Protein AF-A0A7C6SU01-F1 (afdb_monomer)

Mean predicted aligned error: 6.13 Å

Sequence (52 aa):
MQIIYSRVAIKALKSLDKAMKQRIKKGVEGLTEIPPTGDIKMIQGCSPQHIV

Secondary structure (DSSP, 8-state):
------HHHHHHHHHS-HHHHHHHHHHHHHTTSSS--SS--PPTT--TT---

Radius of gyration: 13.02 Å; Cα contacts (8 Å, |Δi|>4): 11; chains: 1; bounding box: 32×22×28 Å

Foldseek 3Di:
DDDDDDPVRVVVLVPDDPVVNVVVVVQVVLVVDVVRDDPDDDDPPDDPPPPD

Solvent-accessible surface area (backbone atoms only — not comparable to full-atom values): 3576 Å² total; per-residue (Å²): 138,87,88,84,79,52,76,65,55,53,55,53,55,67,77,50,55,74,68,57,47,52,53,51,50,52,50,58,55,22,62,75,41,9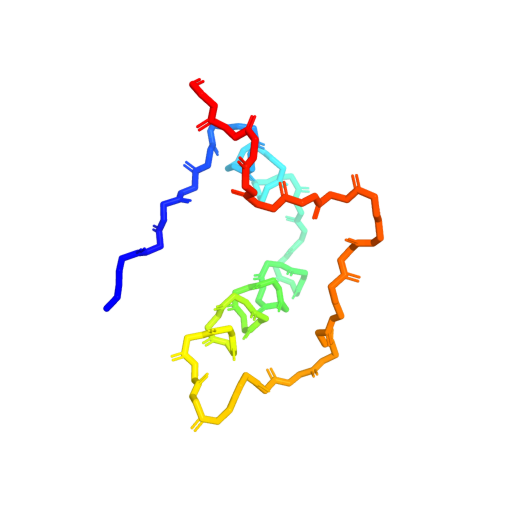0,73,62,51,75,101,76,77,85,64,82,97,62,68,91,86,72,85,125

pLDDT: mean 85.3, std 13.21, range [38.19, 95.81]

Structure (mmCIF, N/CA/C/O backbone):
data_AF-A0A7C6SU01-F1
#
_entry.id   AF-A0A7C6SU01-F1
#
loop_
_atom_site.group_PDB
_atom_site.id
_atom_site.type_symbol
_atom_site.label_atom_id
_atom_site.label_alt_id
_atom_site.label_comp_id
_atom_site.label_asym_id
_atom_site.label_entity_id
_atom_site.label_seq_id
_atom_site.pdbx_PDB_ins_code
_atom_site.Cartn_x
_atom_site.Cartn_y
_atom_site.Cartn_z
_atom_site.occupancy
_atom_site.B_iso_or_equiv
_atom_site.auth_seq_id
_atom_s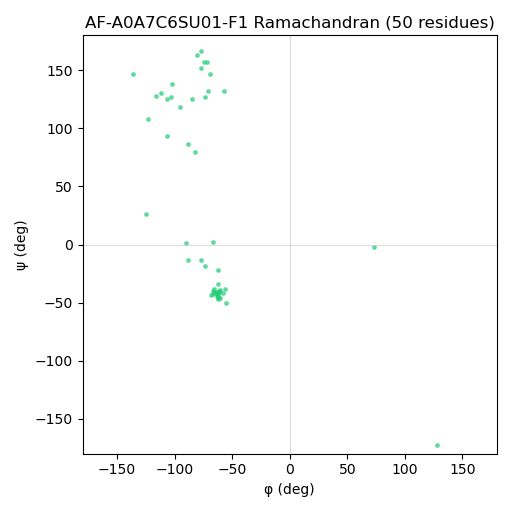ite.auth_comp_id
_atom_site.auth_asym_id
_atom_site.auth_atom_id
_atom_site.pdbx_PDB_model_num
ATOM 1 N N . MET A 1 1 ? 1.616 -15.655 -5.339 1.00 72.19 1 MET A N 1
ATOM 2 C CA . MET A 1 1 ? 2.348 -14.417 -5.688 1.00 72.19 1 MET A CA 1
ATOM 3 C C . MET A 1 1 ? 2.719 -13.701 -4.393 1.00 72.19 1 MET A C 1
ATOM 5 O O . MET A 1 1 ? 1.898 -13.705 -3.484 1.00 72.19 1 MET A O 1
ATOM 9 N N . GLN A 1 2 ? 3.931 -13.155 -4.258 1.00 81.06 2 GLN A N 1
ATOM 10 C CA . GLN A 1 2 ? 4.316 -12.365 -3.078 1.00 81.06 2 GLN A CA 1
ATOM 11 C C . GLN A 1 2 ? 4.290 -10.875 -3.420 1.00 81.06 2 GLN A C 1
ATOM 13 O O . GLN A 1 2 ? 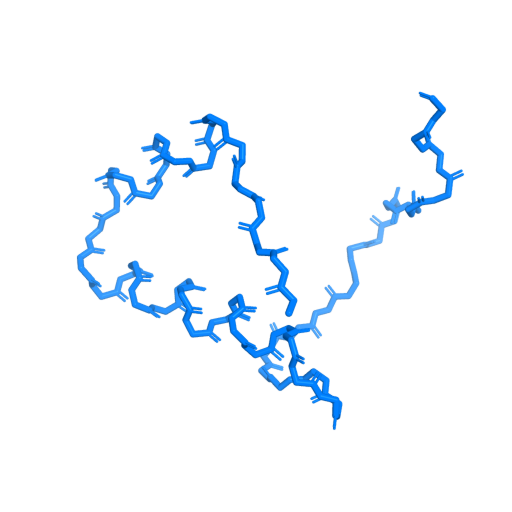4.917 -10.455 -4.388 1.00 81.06 2 GLN A O 1
ATOM 18 N N . ILE A 1 3 ? 3.575 -10.085 -2.616 1.00 86.25 3 ILE A N 1
ATOM 19 C CA . ILE A 1 3 ? 3.547 -8.625 -2.733 1.00 86.25 3 ILE A CA 1
ATOM 20 C C . ILE A 1 3 ? 4.576 -8.057 -1.756 1.00 86.25 3 ILE A C 1
ATOM 22 O O . ILE A 1 3 ? 4.451 -8.234 -0.544 1.00 86.25 3 ILE A O 1
ATOM 26 N N . ILE A 1 4 ? 5.581 -7.363 -2.285 1.00 90.75 4 ILE A N 1
ATOM 27 C CA . ILE A 1 4 ? 6.635 -6.727 -1.492 1.00 90.75 4 ILE A CA 1
ATOM 28 C C . ILE A 1 4 ? 6.400 -5.217 -1.496 1.00 90.75 4 ILE A C 1
ATOM 30 O O . ILE A 1 4 ? 6.311 -4.593 -2.551 1.00 90.75 4 ILE A O 1
ATOM 34 N N . TYR A 1 5 ? 6.318 -4.620 -0.307 1.00 91.19 5 TYR A N 1
ATOM 35 C CA . TYR A 1 5 ? 6.136 -3.179 -0.142 1.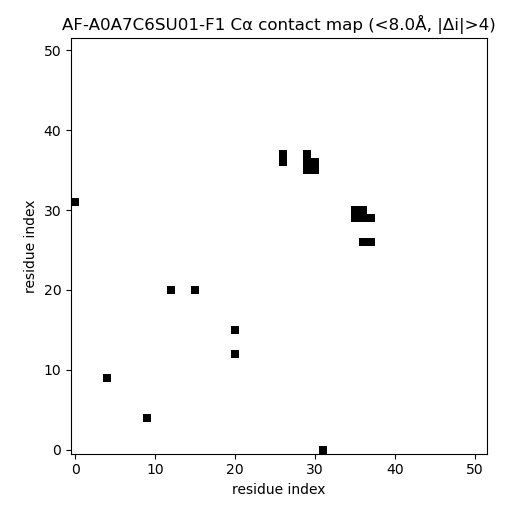00 91.19 5 TYR A CA 1
ATOM 36 C C . TYR A 1 5 ? 7.455 -2.499 0.226 1.00 91.19 5 TYR A C 1
ATOM 38 O O . TYR A 1 5 ? 8.195 -2.975 1.088 1.00 91.19 5 TYR A O 1
ATOM 46 N N . SER A 1 6 ? 7.723 -1.334 -0.365 1.00 94.00 6 SER A N 1
ATOM 47 C CA . SER A 1 6 ? 8.843 -0.490 0.057 1.00 94.00 6 SER A CA 1
ATOM 48 C C . SER A 1 6 ? 8.561 0.170 1.414 1.00 94.00 6 SER A C 1
ATOM 50 O O . SER A 1 6 ? 7.411 0.391 1.804 1.00 94.00 6 SER A O 1
ATOM 52 N N . ARG A 1 7 ? 9.621 0.565 2.134 1.00 94.31 7 ARG A N 1
ATOM 53 C CA . ARG A 1 7 ? 9.487 1.297 3.411 1.00 94.31 7 ARG A CA 1
ATOM 54 C C . ARG A 1 7 ? 8.664 2.582 3.266 1.00 94.31 7 ARG A C 1
ATOM 56 O O . ARG A 1 7 ? 7.862 2.903 4.143 1.00 94.31 7 ARG A O 1
ATOM 63 N N . VAL A 1 8 ? 8.835 3.289 2.148 1.00 95.38 8 VAL A N 1
ATOM 64 C CA . VAL A 1 8 ? 8.103 4.528 1.845 1.00 95.38 8 VAL A CA 1
ATOM 65 C C . VAL A 1 8 ? 6.614 4.240 1.634 1.00 95.38 8 VAL A C 1
ATOM 67 O O . VAL A 1 8 ? 5.777 4.937 2.206 1.00 95.38 8 VAL A O 1
ATOM 70 N N . ALA A 1 9 ? 6.278 3.168 0.908 1.00 92.94 9 ALA A N 1
ATOM 71 C CA . ALA A 1 9 ? 4.891 2.757 0.694 1.00 92.94 9 ALA A CA 1
ATOM 72 C C . ALA A 1 9 ? 4.187 2.399 2.012 1.00 92.94 9 ALA A C 1
ATOM 74 O O . ALA A 1 9 ? 3.056 2.821 2.244 1.00 92.94 9 ALA A O 1
ATOM 75 N N . ILE A 1 10 ? 4.870 1.696 2.923 1.00 94.06 10 ILE A N 1
ATOM 76 C CA . ILE A 1 10 ? 4.320 1.365 4.247 1.00 94.06 10 ILE A CA 1
ATOM 77 C C . ILE A 1 10 ? 4.051 2.637 5.062 1.00 94.06 10 ILE A C 1
ATOM 79 O O . ILE A 1 10 ? 3.007 2.742 5.709 1.00 94.06 10 ILE A O 1
ATOM 83 N N . LYS A 1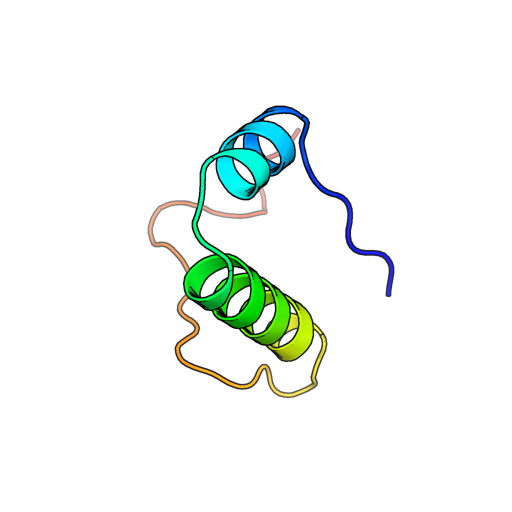 11 ? 4.971 3.613 5.036 1.00 95.12 11 LYS A N 1
ATOM 84 C CA . LYS A 1 11 ? 4.793 4.895 5.736 1.00 95.12 11 LYS A CA 1
ATOM 85 C C . LYS A 1 11 ? 3.566 5.644 5.209 1.00 95.12 11 LYS A C 1
ATOM 87 O O . LYS A 1 11 ? 2.748 6.080 6.014 1.00 95.12 11 LYS A O 1
ATOM 92 N N . ALA A 1 12 ? 3.409 5.715 3.887 1.00 94.06 12 ALA A N 1
ATOM 93 C CA . ALA A 1 12 ? 2.240 6.320 3.253 1.00 94.06 12 ALA A CA 1
ATOM 94 C C . ALA A 1 12 ? 0.944 5.576 3.616 1.00 94.06 12 ALA A C 1
ATOM 96 O O . ALA A 1 12 ? -0.036 6.192 4.019 1.00 94.06 12 ALA A O 1
ATOM 97 N N . LEU A 1 13 ? 0.939 4.241 3.575 1.00 93.25 13 LEU A N 1
ATOM 98 C CA . LEU A 1 13 ? -0.243 3.454 3.929 1.00 93.25 13 LEU A CA 1
ATOM 99 C C . LEU A 1 13 ? -0.666 3.667 5.390 1.00 93.25 13 LEU A C 1
ATOM 101 O O . LEU A 1 13 ? -1.855 3.651 5.702 1.00 93.25 13 LEU A O 1
ATOM 105 N N . LYS A 1 14 ? 0.286 3.882 6.306 1.00 93.62 14 LYS A N 1
ATOM 106 C CA . LYS A 1 14 ? -0.019 4.163 7.716 1.00 93.62 14 LYS A CA 1
ATOM 107 C C . LYS A 1 14 ? -0.734 5.502 7.904 1.00 93.62 14 LYS A C 1
ATOM 109 O O . LYS A 1 14 ? -1.654 5.531 8.718 1.00 93.62 14 LYS A O 1
ATOM 114 N N . SER A 1 15 ? -0.374 6.540 7.144 1.00 95.12 15 SER A N 1
ATOM 115 C CA . SER A 1 15 ? -0.976 7.880 7.247 1.00 95.12 15 SER A CA 1
ATOM 116 C C . SER A 1 15 ? -2.362 8.015 6.610 1.00 95.12 15 SER A C 1
ATOM 118 O O . SER A 1 15 ? -3.031 9.013 6.846 1.00 95.12 15 SER A O 1
ATOM 120 N N . LEU A 1 16 ? -2.798 7.044 5.804 1.00 95.12 16 LEU A N 1
ATOM 121 C CA . LEU A 1 16 ? -4.116 7.064 5.159 1.00 95.12 16 LEU A CA 1
ATOM 122 C C . LEU A 1 16 ? -5.242 6.616 6.104 1.00 95.12 16 LEU A C 1
ATOM 124 O O . LEU A 1 16 ? -5.008 5.950 7.116 1.00 95.12 16 LEU A O 1
ATOM 128 N N . ASP A 1 17 ? -6.483 6.930 5.744 1.00 95.62 17 ASP A N 1
ATOM 129 C CA . ASP A 1 17 ? -7.689 6.469 6.428 1.00 95.62 17 ASP A CA 1
ATOM 130 C C . ASP A 1 17 ? -8.036 5.009 6.074 1.00 95.62 17 ASP A C 1
ATOM 132 O O . ASP A 1 17 ? -7.505 4.403 5.137 1.00 95.62 17 ASP A O 1
ATOM 136 N N . LYS A 1 18 ? -8.945 4.409 6.849 1.00 95.00 18 LYS A N 1
ATOM 137 C CA . LYS A 1 18 ? -9.321 2.996 6.688 1.00 95.00 18 LYS A CA 1
ATOM 138 C C . LYS A 1 18 ? -9.920 2.706 5.309 1.00 95.00 18 LYS A C 1
ATOM 140 O O . LYS A 1 18 ? -9.622 1.650 4.751 1.00 95.00 18 LYS A O 1
ATOM 145 N N . ALA A 1 19 ? -10.744 3.604 4.764 1.00 95.81 19 ALA A N 1
ATOM 146 C CA . ALA A 1 19 ? -11.398 3.377 3.479 1.00 95.81 19 ALA A CA 1
ATOM 147 C C . ALA A 1 19 ? -10.368 3.390 2.346 1.00 95.81 19 ALA A C 1
ATOM 149 O O . ALA A 1 19 ? -10.357 2.483 1.512 1.00 95.81 19 ALA A O 1
ATOM 150 N N . MET A 1 20 ? -9.435 4.344 2.366 1.00 94.81 20 MET A N 1
ATOM 151 C CA . MET A 1 20 ? -8.364 4.405 1.376 1.00 94.81 20 MET A CA 1
ATOM 152 C C . MET A 1 20 ? -7.442 3.177 1.430 1.00 94.81 20 MET A C 1
ATOM 154 O O . MET A 1 20 ? -7.126 2.606 0.386 1.00 94.81 20 MET A O 1
ATOM 158 N N . LYS A 1 21 ? -7.075 2.690 2.627 1.00 94.25 21 LYS A N 1
ATOM 159 C CA . LYS A 1 21 ? -6.266 1.459 2.767 1.00 94.25 21 LYS A CA 1
ATOM 160 C C . LYS A 1 21 ? -6.937 0.247 2.120 1.00 94.25 21 LYS A C 1
ATOM 162 O O . LYS A 1 21 ? -6.263 -0.537 1.458 1.00 94.25 21 LYS A O 1
ATOM 167 N N . GLN A 1 22 ? -8.254 0.103 2.285 1.00 93.75 22 GLN A N 1
ATOM 168 C CA . GLN A 1 22 ? -9.015 -0.993 1.674 1.00 93.75 22 GLN A CA 1
ATOM 169 C C . GLN A 1 22 ? -9.060 -0.876 0.147 1.00 93.75 22 GLN A C 1
ATOM 171 O O . GLN A 1 22 ? -8.901 -1.878 -0.547 1.00 93.75 22 GLN A O 1
ATOM 176 N N . ARG A 1 23 ? -9.212 0.344 -0.390 1.00 92.62 23 ARG A N 1
ATOM 177 C CA . ARG A 1 23 ? -9.183 0.583 -1.844 1.00 92.62 23 ARG A CA 1
ATOM 178 C C . ARG A 1 23 ? -7.829 0.219 -2.448 1.00 92.62 23 ARG A C 1
ATOM 180 O O . ARG A 1 23 ? -7.798 -0.483 -3.452 1.00 92.62 23 ARG A O 1
ATOM 187 N N . ILE A 1 24 ? -6.731 0.633 -1.811 1.00 92.56 24 ILE A N 1
ATOM 188 C CA . ILE A 1 24 ? -5.370 0.290 -2.253 1.00 92.56 24 ILE A CA 1
ATOM 189 C C . ILE A 1 24 ? -5.161 -1.222 -2.198 1.00 92.56 24 ILE A C 1
ATOM 191 O O . ILE A 1 24 ? -4.701 -1.800 -3.177 1.00 92.56 24 ILE A O 1
ATOM 195 N N . LYS A 1 25 ? -5.548 -1.872 -1.093 1.00 90.75 25 LYS A N 1
ATOM 196 C CA . LYS A 1 25 ? -5.439 -3.328 -0.950 1.00 90.75 25 LYS A CA 1
ATOM 197 C C . LYS A 1 25 ? -6.158 -4.058 -2.089 1.00 90.75 25 LYS A C 1
ATOM 199 O O . LYS A 1 25 ? -5.539 -4.879 -2.757 1.00 90.75 25 LYS A O 1
ATOM 204 N N . LYS A 1 26 ? -7.415 -3.691 -2.362 1.00 90.94 26 LYS A N 1
ATOM 205 C CA . LYS A 1 26 ? -8.206 -4.276 -3.452 1.00 90.94 26 LYS A CA 1
ATOM 206 C C . LYS A 1 26 ? -7.572 -4.038 -4.826 1.00 90.94 26 LYS A C 1
ATOM 208 O O . LYS A 1 26 ? -7.579 -4.935 -5.658 1.00 90.94 26 LYS A O 1
ATOM 213 N N . GLY A 1 27 ? -7.020 -2.846 -5.064 1.00 90.69 27 GLY A N 1
ATOM 214 C CA . GLY A 1 27 ? -6.313 -2.535 -6.308 1.00 90.69 27 GLY A CA 1
ATOM 215 C C . GLY A 1 27 ? -5.062 -3.395 -6.502 1.00 90.69 27 GLY A C 1
ATOM 216 O O . GLY A 1 27 ? -4.858 -3.932 -7.583 1.00 90.69 27 GLY A O 1
ATOM 217 N N . VAL A 1 28 ? -4.260 -3.578 -5.448 1.00 90.62 28 VAL A N 1
ATOM 218 C CA . VAL A 1 28 ? -3.059 -4.428 -5.492 1.00 90.62 28 VAL A CA 1
ATOM 219 C C . VAL A 1 28 ? -3.423 -5.901 -5.698 1.00 90.62 28 VAL A C 1
ATOM 221 O O . VAL A 1 28 ? -2.773 -6.574 -6.487 1.00 90.62 28 VAL A O 1
ATOM 224 N N . GLU A 1 29 ? -4.470 -6.401 -5.039 1.00 89.75 29 GLU A N 1
ATOM 225 C CA . GLU A 1 29 ? -4.975 -7.767 -5.255 1.00 89.75 29 GLU A CA 1
ATOM 226 C C . GLU A 1 29 ? -5.492 -7.951 -6.692 1.00 89.75 29 GLU A C 1
ATOM 228 O O . GLU A 1 29 ? -5.160 -8.941 -7.339 1.00 89.75 29 GLU A O 1
ATOM 233 N N . GLY A 1 30 ? -6.193 -6.956 -7.244 1.00 88.94 30 GLY A N 1
ATOM 234 C CA . GLY A 1 30 ? -6.656 -6.962 -8.635 1.00 88.94 30 GLY A CA 1
ATOM 235 C C . GLY A 1 30 ? -5.536 -7.004 -9.682 1.00 88.94 30 GLY A C 1
ATOM 236 O O . GLY A 1 30 ? -5.775 -7.465 -10.795 1.00 88.94 30 GLY A O 1
ATOM 237 N N . LEU A 1 31 ? -4.307 -6.592 -9.334 1.00 88.12 31 LEU A N 1
ATOM 238 C CA . LEU A 1 31 ? -3.121 -6.759 -10.189 1.00 88.12 31 LEU A CA 1
ATOM 239 C C . LEU A 1 31 ? -2.617 -8.208 -10.246 1.00 88.12 31 LEU A C 1
ATOM 241 O O . LEU A 1 31 ? -1.832 -8.534 -11.132 1.00 88.12 31 LEU A O 1
ATOM 245 N N . THR A 1 32 ? -3.013 -9.055 -9.292 1.00 88.06 32 THR A N 1
ATOM 246 C CA . THR A 1 32 ? -2.595 -10.466 -9.236 1.00 88.06 32 THR A CA 1
ATOM 247 C C . THR A 1 32 ? -3.512 -11.398 -10.031 1.00 88.06 32 THR A C 1
ATOM 249 O O . THR A 1 32 ? -3.134 -12.536 -10.304 1.00 88.06 32 THR A O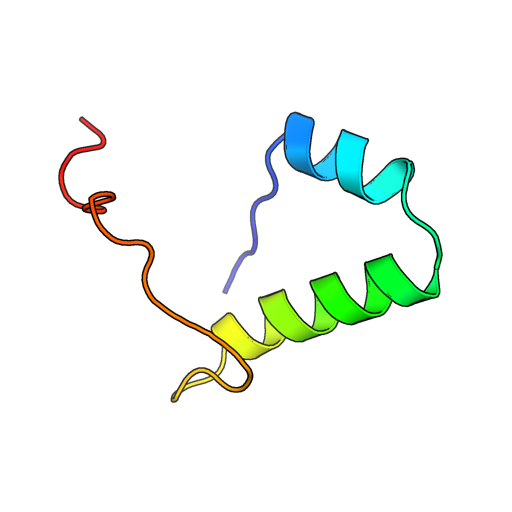 1
ATOM 252 N N . GLU A 1 33 ? -4.685 -10.903 -10.432 1.00 88.75 33 GLU A N 1
ATOM 253 C CA . GLU A 1 33 ? -5.646 -11.602 -11.285 1.00 88.75 33 GLU A CA 1
ATOM 254 C C . GLU A 1 33 ? -5.203 -11.589 -12.759 1.00 88.75 33 GLU A C 1
ATOM 256 O O . GLU A 1 33 ? -4.522 -10.668 -13.217 1.00 88.75 33 GLU A O 1
ATOM 261 N N . ILE A 1 34 ? -5.613 -12.606 -13.524 1.00 84.56 34 ILE A N 1
ATOM 262 C CA . ILE A 1 34 ? -5.352 -12.705 -14.968 1.00 84.56 34 ILE A CA 1
ATOM 263 C C . ILE A 1 34 ? -6.703 -12.838 -15.691 1.00 84.56 34 ILE A C 1
ATOM 265 O O . ILE A 1 34 ? -7.313 -13.906 -15.620 1.00 84.56 34 ILE A O 1
ATOM 269 N N . PRO A 1 35 ? -7.179 -11.804 -16.412 1.00 84.62 35 PRO A N 1
ATOM 270 C CA . PRO A 1 35 ? -6.553 -10.498 -16.626 1.00 84.62 35 PRO A CA 1
ATOM 271 C C . PRO A 1 35 ? -6.624 -9.583 -15.385 1.00 84.62 35 PRO A C 1
ATOM 273 O O . PRO A 1 35 ? -7.533 -9.731 -14.562 1.00 84.62 35 PRO A O 1
ATOM 276 N N . PRO A 1 36 ? -5.717 -8.594 -15.265 1.00 87.88 36 PRO A N 1
ATOM 277 C CA . PRO A 1 36 ? -5.764 -7.629 -14.174 1.00 87.88 36 PRO A CA 1
ATOM 278 C C . PRO A 1 36 ? -7.111 -6.908 -14.151 1.00 87.88 36 PRO A C 1
ATOM 280 O O . PRO A 1 36 ? -7.591 -6.434 -15.182 1.00 87.88 36 PRO A O 1
ATOM 283 N N . THR A 1 37 ? -7.720 -6.820 -12.972 1.00 88.94 37 THR A N 1
ATOM 284 C CA . THR A 1 37 ? -9.067 -6.262 -12.810 1.00 88.94 37 THR A CA 1
ATOM 285 C C . THR A 1 37 ? -9.026 -4.943 -12.047 1.00 88.94 37 THR A C 1
ATOM 287 O O . THR A 1 37 ? -8.457 -4.853 -10.960 1.00 88.94 37 THR A O 1
ATOM 290 N N . GLY A 1 38 ? -9.686 -3.919 -12.592 1.00 85.56 38 GLY A N 1
ATOM 291 C CA . GLY A 1 38 ? -9.791 -2.586 -11.996 1.00 85.56 38 GLY A CA 1
ATOM 292 C C . GLY A 1 38 ? -9.396 -1.470 -12.963 1.00 85.56 38 GLY A C 1
ATOM 293 O O . GLY A 1 38 ? -9.170 -1.710 -14.146 1.00 85.56 38 GLY A O 1
ATOM 294 N N . ASP A 1 39 ? -9.316 -0.240 -12.452 1.00 85.75 39 ASP A N 1
ATOM 295 C CA . ASP A 1 39 ? -8.835 0.920 -13.215 1.00 85.75 39 ASP A CA 1
ATOM 296 C C . ASP A 1 39 ? -7.300 0.947 -13.203 1.00 85.75 39 ASP A C 1
ATOM 298 O O . ASP A 1 39 ? -6.664 1.603 -12.375 1.00 85.75 39 ASP A O 1
ATOM 302 N N . ILE A 1 40 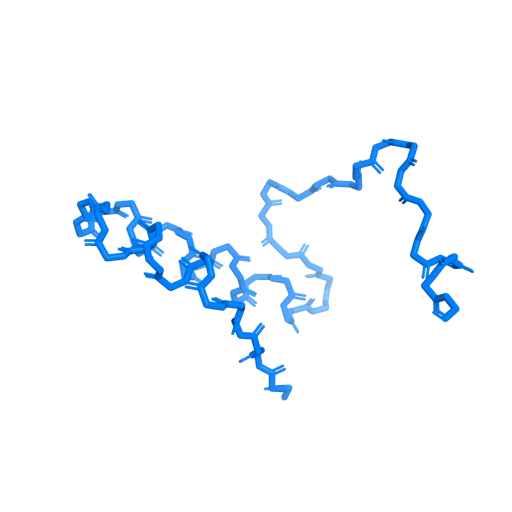? -6.707 0.116 -14.059 1.00 84.94 40 ILE A N 1
ATOM 303 C CA . ILE A 1 40 ? -5.264 -0.1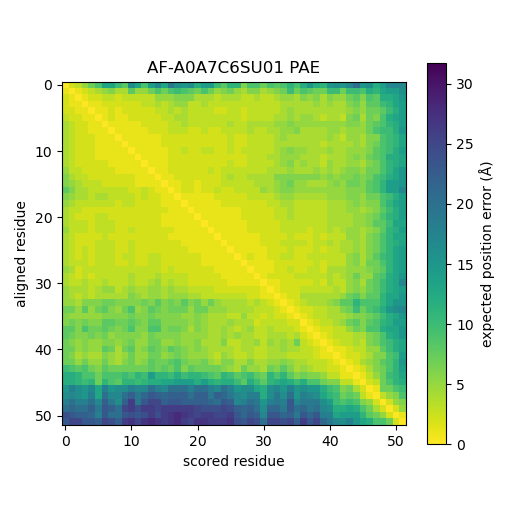18 -14.140 1.00 84.94 40 ILE A CA 1
ATOM 304 C C . ILE A 1 40 ? -4.776 0.353 -15.506 1.00 84.94 40 ILE A C 1
ATOM 306 O O . ILE A 1 40 ? -5.293 -0.055 -16.546 1.00 84.94 40 ILE A O 1
ATOM 310 N N . LYS A 1 41 ? -3.742 1.198 -15.510 1.00 85.12 41 LYS A N 1
ATOM 311 C CA . LYS A 1 41 ? -3.070 1.662 -16.727 1.00 85.12 41 LYS A CA 1
ATOM 312 C C . LYS A 1 41 ? -1.562 1.638 -16.542 1.00 85.12 41 LYS A C 1
ATOM 314 O O . LYS A 1 41 ? -1.054 1.886 -15.450 1.00 85.12 41 LYS A O 1
ATOM 319 N N . MET A 1 42 ? -0.851 1.362 -17.630 1.00 84.31 42 MET A N 1
ATOM 320 C CA . MET A 1 42 ? 0.604 1.453 -17.657 1.00 84.31 42 MET A CA 1
ATOM 321 C C . MET A 1 42 ? 1.025 2.925 -17.601 1.00 84.31 42 MET A C 1
ATOM 323 O O . MET A 1 42 ? 0.492 3.756 -18.339 1.00 84.31 42 MET A O 1
ATOM 327 N N . ILE A 1 43 ? 1.978 3.247 -16.729 1.00 86.88 43 ILE A N 1
ATOM 328 C CA . ILE A 1 43 ? 2.541 4.597 -16.653 1.00 86.88 43 ILE A CA 1
ATOM 329 C C . ILE A 1 43 ? 3.447 4.809 -17.870 1.00 86.88 43 ILE A C 1
ATOM 331 O O . ILE A 1 43 ? 4.343 4.012 -18.141 1.00 86.88 43 ILE A O 1
ATOM 335 N N . GLN A 1 44 ? 3.209 5.887 -18.614 1.00 84.12 44 GLN A N 1
ATOM 336 C CA . GLN A 1 44 ? 4.035 6.251 -19.764 1.00 84.12 44 GLN A CA 1
ATOM 337 C C . GLN A 1 44 ? 5.427 6.716 -19.318 1.00 84.12 44 GLN A C 1
ATOM 339 O O . GLN A 1 44 ? 5.581 7.312 -18.255 1.00 84.12 44 GLN A O 1
ATOM 344 N N . GLY A 1 45 ? 6.452 6.439 -20.128 1.00 84.06 45 GLY A N 1
ATOM 345 C CA . GLY A 1 45 ? 7.839 6.824 -19.831 1.00 84.06 45 GLY A CA 1
ATOM 346 C C . GLY A 1 45 ? 8.519 5.999 -18.731 1.00 84.06 45 GLY A C 1
ATOM 347 O O . GLY A 1 45 ? 9.701 6.197 -18.471 1.00 84.06 45 GLY A O 1
ATOM 348 N N . CYS A 1 46 ? 7.810 5.050 -18.116 1.00 72.25 46 CYS A N 1
ATOM 349 C CA . CYS A 1 46 ? 8.372 4.097 -17.169 1.00 72.25 46 CYS A CA 1
ATOM 350 C C . CYS A 1 46 ? 8.449 2.726 -17.854 1.00 72.25 46 CYS A C 1
ATOM 352 O O . CYS A 1 46 ? 7.467 1.985 -17.892 1.00 72.25 46 CYS A O 1
ATOM 354 N N . SER A 1 47 ? 9.593 2.405 -18.463 1.00 66.25 47 SER A N 1
ATOM 355 C CA . SER A 1 47 ? 9.839 1.062 -18.985 1.00 66.25 47 SER A CA 1
ATOM 356 C C . SER A 1 47 ? 10.382 0.179 -17.852 1.00 66.25 47 SER A C 1
ATOM 358 O O . SER A 1 47 ? 11.407 0.507 -17.254 1.00 66.25 47 SER A O 1
ATOM 360 N N . PRO A 1 48 ? 9.763 -0.978 -17.552 1.00 62.22 48 PRO A N 1
ATOM 361 C CA . PRO A 1 48 ? 10.294 -1.909 -16.552 1.00 62.22 48 PRO A CA 1
ATOM 362 C C . PRO A 1 48 ? 11.627 -2.568 -16.971 1.00 62.22 48 PRO A C 1
ATOM 364 O O . PRO A 1 48 ? 12.163 -3.392 -16.242 1.00 62.22 48 PRO A O 1
ATOM 367 N N . GLN A 1 49 ? 12.172 -2.209 -18.138 1.00 56.62 49 GLN A N 1
ATOM 368 C CA . GLN A 1 49 ? 13.347 -2.816 -18.768 1.00 56.62 49 GLN A CA 1
ATOM 369 C C . GLN A 1 49 ? 14.681 -2.151 -18.376 1.00 56.62 49 GLN A C 1
ATOM 371 O O . GLN A 1 49 ? 15.716 -2.567 -18.883 1.00 56.62 49 GLN A O 1
ATOM 376 N N . HIS A 1 50 ? 14.690 -1.128 -17.508 1.00 45.81 50 HIS A N 1
ATOM 377 C CA . HIS A 1 50 ? 15.917 -0.386 -17.165 1.00 45.81 50 HIS A CA 1
ATOM 378 C C . HIS A 1 50 ? 16.248 -0.325 -15.665 1.00 45.81 50 HIS A C 1
ATOM 380 O O . HIS A 1 50 ? 16.920 0.596 -15.208 1.00 45.81 50 HIS A O 1
ATOM 386 N N . ILE A 1 51 ? 15.801 -1.306 -14.883 1.00 48.06 51 ILE A N 1
ATOM 387 C CA . ILE A 1 51 ? 16.360 -1.518 -13.543 1.00 48.06 51 ILE A CA 1
ATOM 388 C C . ILE A 1 51 ? 17.557 -2.464 -13.716 1.00 48.06 51 ILE A C 1
ATOM 390 O O . ILE A 1 51 ? 17.386 -3.681 -13.700 1.00 48.06 51 ILE A O 1
ATOM 394 N N . VAL A 1 52 ? 18.724 -1.875 -14.001 1.00 38.19 52 VAL A N 1
ATOM 395 C CA . VAL A 1 52 ? 20.054 -2.514 -13.931 1.00 38.19 52 VAL A CA 1
ATOM 396 C C . VAL A 1 52 ? 20.548 -2.588 -12.493 1.00 38.19 52 VAL A C 1
ATOM 398 O O . VAL A 1 52 ? 20.251 -1.647 -11.721 1.00 38.19 52 VAL A O 1
#

=== Feature glossary ===
Key to the feature types in this record:

Secondary structure (8-state, DSSP). Secondary structure is the local, repeating backbone conformation. DSSP classifies it into eight states by reading the hydrogen-bond network: three helix types (H, G, I), two β types (E, B), two non-regular types (T, S), and unstructured coil (-).

Backbone torsions (φ/ψ). Backbone dihedral angles. Every residue except chain termini has a φ (preceding-C → N → Cα → C) and a ψ (N → Cα → C → next-N). They are reported in degrees following the IUPAC sign convention. Secondary structure is essentially a statement about which (φ, ψ) basin each residue occupies.

Predicted aligned error. Predicted Aligned Error (PAE) is an AlphaFold confidence matrix: entry (i, j) is the expected error in the position of residue j, in ångströms, when the prediction is superimposed on the true structure at residue i. Low PAE within a block of residues means that block is internally rigid and well-predicted; high PAE between two blocks means their relative placement is uncertain even if each block individually is confident.

B-factor. B-factor (Debye–Waller factor) reflects atomic displacement in the crystal lattice. It is an experimental observable (units Å²), not a prediction; low values mean the atom is pinned down, high values mean it moves or is heterogeneous across the crystal.

Secondary structure (3-state, P-SEA). Three-state secondary structure (P-SEA) collapses the eight DSSP classes into helix (a), strand (b), and coil (c). P-SEA assigns these from Cα geometry alone — distances and angles — without requiring backbone oxygens, so it works on any Cα trace.

Sequence. Primary structure: the covalent order of the twenty standard amino acids along the backbone. Two proteins with the same sequence will (almost always) fold to the same structure; two with 30% identity often share a fold but not the details.

pLDDT. pLDDT is the predicted lDDT-Cα score: AlphaFold's confidence that the local environment of each residue (all inter-atomic distances within 15 Å) is correctly placed. It is a per-residue number between 0 and 100, with higher meaning more reliable.

InterPro / GO / CATH / organism. Functional annotations link the protein to curated databases. InterPro entries identify conserved domains and families by matching the sequence against member-database signatures (Pfam, 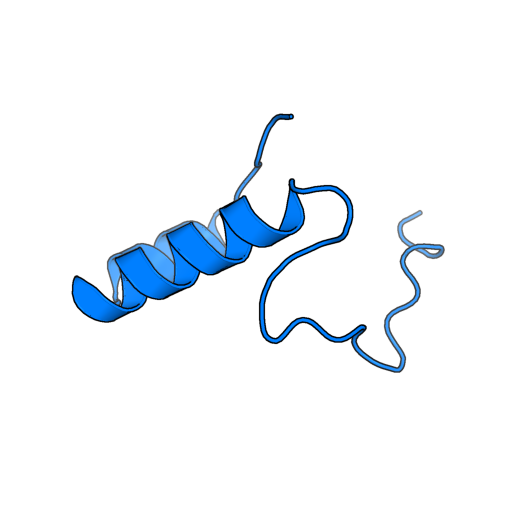PROSITE, CDD, …). Gene Ontology (GO) terms describe molecular function, biological process, and cellular component in a controlled vocabulary. CATH places the structure in a hierarchical fold classification (Class/Architecture/Topology/Homologous-superfamily). The organism is the source species.

Contact-map, Ramachandran, and PAE plots. Three diagnostic plots accompany the record. The Cα contact map visualizes the tertiary structure as a 2D adjacency matrix (8 Å cutoff, sequence-local contacts suppressed). The Ramachandran plot shows the distribution of backbone (φ, ψ) torsions, with points in the α and β basins reflecting secondary structure content. The PAE plot shows AlphaFold's inter-residue confidence as a color matrix.

mmCIF coordinates. The mmCIF table is the protein's shape written out atom by atom. For each backbone N, Cα, C, and carbonyl O, it records an (x, y, z) coordinate triple in Å plus the residue type, chain letter, and residue number.

Radius of gyration, Cα contacts, bounding box. Three whole-structure scalars: the radius of gyration (RMS distance of Cα from centroid, in Å), the count of Cα–Cα contacts (pairs closer than 8 Å and separated by more than four residues in sequence — i.e. tertiary, not local, contacts), and the bounding-box dimensions. Together they distinguish compact globular folds from extended fibres or disordered chains.

Foldseek 3Di. The Foldseek 3Di string encodes local tertiary geometry as a 20-letter alphabet — one character per residue — derived from the relative positions of nearby Cα atoms. Unlike the amino-acid sequence, 3Di is a direct function of the 3D structure, so two proteins with the same fold have similar 3Di strings even at low sequence identity.

Rendered structure images. Six rendered views show the 3D structure from the faces of a cube — i.e. along ±x, ±y, ±z. Rendering representation is drawn randomly per protein from cartoon (secondary-structure ribbons), sticks (backbone bonds), or molecular surface; coloring is either N→C rainbow (blue at the N-terminus through red at the C-terminus) or one color per chain.

Nearest PDB structures. The Foldseek neighbor list gives the closest experimentally determined structures in the PDB, ranked by structural alignment. TM-score near 1 means near-identical fold; near 0.3 means only rough topology match. This is how one finds what a novel AlphaFold prediction most resembles in the solved-structure universe.

Solvent-accessible surface area. SASA measures how much of the protein is reachable by solvent. It is computed by rolling a water-sized probe over the atomic surface and summing the exposed area (Å²). Per-residue SASA distinguishes core (buried, low SASA) from surface (exposed, high SASA) residues; total SASA is a whole-molecule size measure.